Protein AF-A0A699TFW9-F1 (afdb_monomer)

Foldseek 3Di:
DQDPQQDWAWAFAQDFQDQTDIDGHPPHDPLNVQLNVLVRVLCVVVRRHHPVCVQPLVSVLVSLVVSLVVSLVVCVVVVVVVVSVVSVVVNVVVNVVSCVVNVVVPPD

Radius of gyration: 14.4 Å; Cα contacts (8 Å, |Δi|>4): 137; chains: 1; bounding box: 41×29×32 Å

Secondary structure (DSSP, 8-state):
---GGG--EEE--SSTTS--EEE--TT--HHHHHHHHHHHHHHHHTT--GGGGGG-HHHHHHHHHHHHHHHHHHHHHTT-HHHHHHHHHHHHHHHHHHHHHHHGGG--

Nearest PDB structures (foldseek):
  7xou-assembly1_R  TM=2.628E-01  e=5.324E+00  Homo sapiens

Structure (mmCIF, N/CA/C/O backbone):
data_AF-A0A699TFW9-F1
#
_entry.id   AF-A0A699TFW9-F1
#
loop_
_atom_site.group_PDB
_atom_site.id
_atom_site.type_symbol
_atom_site.label_atom_id
_atom_site.label_alt_id
_atom_site.label_comp_id
_atom_site.label_asym_id
_atom_site.label_entity_id
_atom_site.label_seq_id
_atom_site.pdbx_PDB_ins_code
_atom_site.Cartn_x
_atom_site.Cartn_y
_atom_site.Cartn_z
_atom_site.occupancy
_atom_site.B_iso_or_equiv
_atom_site.auth_seq_id
_atom_site.auth_comp_id
_atom_site.auth_asym_id
_atom_site.auth_atom_id
_atom_site.pdbx_PDB_model_num
ATOM 1 N N . MET A 1 1 ? -0.215 2.698 16.100 1.00 33.91 1 MET A N 1
ATOM 2 C CA . MET A 1 1 ? 1.177 2.461 15.664 1.00 33.91 1 MET A CA 1
ATOM 3 C C . MET A 1 1 ? 1.253 0.999 15.260 1.00 33.91 1 MET A C 1
ATOM 5 O O . MET A 1 1 ? 1.083 0.173 16.143 1.00 33.91 1 MET A O 1
ATOM 9 N N . LEU A 1 2 ? 1.391 0.689 13.966 1.00 41.94 2 LEU A N 1
ATOM 10 C CA . LEU A 1 2 ? 1.640 -0.690 13.526 1.00 41.94 2 LEU A CA 1
ATOM 11 C C . LEU A 1 2 ? 3.070 -1.045 13.943 1.00 41.94 2 LEU A C 1
ATOM 13 O O . LEU A 1 2 ? 4.007 -0.290 13.668 1.00 41.94 2 LEU A O 1
ATOM 17 N N . THR A 1 3 ? 3.229 -2.115 14.709 1.00 39.47 3 THR A N 1
ATOM 18 C CA . THR A 1 3 ? 4.534 -2.502 15.262 1.00 39.47 3 THR A CA 1
ATOM 19 C C . THR A 1 3 ? 5.381 -3.207 14.197 1.00 39.47 3 THR A C 1
ATOM 21 O O . THR A 1 3 ? 4.886 -3.619 13.149 1.00 39.47 3 THR A O 1
ATOM 24 N N . SER A 1 4 ? 6.690 -3.363 14.427 1.00 48.78 4 SER A N 1
ATOM 25 C CA . SER A 1 4 ? 7.552 -4.153 13.529 1.00 48.78 4 SER A CA 1
ATOM 26 C C . SER A 1 4 ? 7.103 -5.606 13.356 1.00 48.78 4 SER A C 1
ATOM 28 O O . SER A 1 4 ? 7.526 -6.247 12.401 1.00 48.78 4 SER A O 1
ATOM 30 N N . GLU A 1 5 ? 6.238 -6.090 14.246 1.00 44.66 5 GLU A N 1
ATOM 31 C CA . GLU A 1 5 ? 5.703 -7.452 14.284 1.00 44.66 5 GLU A CA 1
ATOM 32 C C . GLU A 1 5 ? 4.363 -7.602 13.541 1.00 44.66 5 GLU A C 1
ATOM 34 O O . GLU A 1 5 ? 3.705 -8.629 13.642 1.00 44.66 5 GLU A O 1
ATOM 39 N N . GLU A 1 6 ? 3.939 -6.593 12.775 1.00 52.84 6 GLU A N 1
ATOM 40 C CA . GLU A 1 6 ? 2.747 -6.648 11.907 1.00 52.84 6 GLU A CA 1
ATOM 41 C C . GLU A 1 6 ? 3.094 -6.380 10.435 1.00 52.84 6 GLU A C 1
ATOM 43 O O . GLU A 1 6 ? 2.203 -6.235 9.598 1.00 52.84 6 GLU A O 1
ATOM 48 N N . ARG A 1 7 ? 4.390 -6.280 10.104 1.00 61.22 7 ARG A N 1
ATOM 49 C CA . ARG A 1 7 ? 4.838 -5.844 8.778 1.00 61.22 7 ARG A CA 1
ATOM 50 C C . ARG A 1 7 ? 4.583 -6.921 7.738 1.00 61.22 7 ARG A C 1
ATOM 52 O O . ARG A 1 7 ? 5.330 -7.891 7.619 1.00 61.22 7 ARG A O 1
ATOM 59 N N . LEU A 1 8 ? 3.533 -6.695 6.970 1.00 77.31 8 LEU A N 1
ATOM 60 C CA . LEU A 1 8 ? 3.397 -7.253 5.645 1.00 77.31 8 LEU A CA 1
ATOM 61 C C . LEU A 1 8 ? 4.227 -6.433 4.661 1.00 77.31 8 LEU A C 1
ATOM 63 O O . LEU A 1 8 ? 4.541 -5.272 4.918 1.00 77.31 8 LEU A O 1
ATOM 67 N N . ALA A 1 9 ? 4.646 -7.075 3.577 1.00 83.94 9 ALA A N 1
ATOM 68 C CA . ALA A 1 9 ? 5.320 -6.384 2.492 1.00 83.94 9 ALA A CA 1
ATOM 69 C C . ALA A 1 9 ? 5.108 -7.119 1.174 1.00 83.94 9 ALA A C 1
ATOM 71 O O . ALA A 1 9 ? 5.324 -8.332 1.081 1.00 83.94 9 ALA A O 1
ATOM 72 N N . TYR A 1 10 ? 4.763 -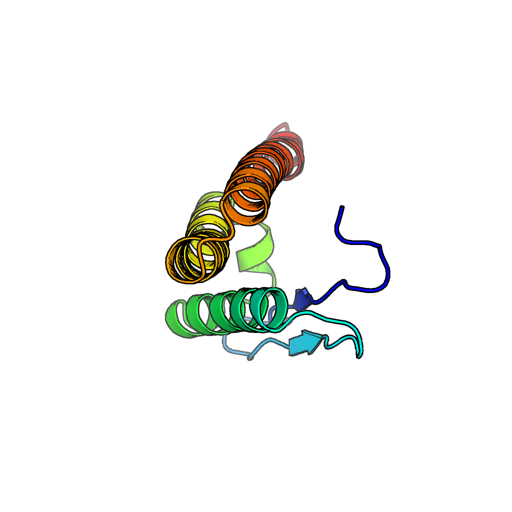6.372 0.138 1.00 89.81 10 TYR A N 1
ATOM 73 C CA . TYR A 1 10 ? 4.881 -6.793 -1.239 1.00 89.81 10 TYR A CA 1
ATOM 74 C C . TYR A 1 10 ? 6.289 -6.491 -1.758 1.00 89.81 10 TYR A C 1
ATOM 76 O O . TYR A 1 10 ? 6.738 -5.345 -1.797 1.00 89.81 10 TYR A O 1
ATOM 84 N N . ALA A 1 11 ? 6.991 -7.533 -2.192 1.00 91.25 11 ALA A N 1
ATOM 85 C CA . ALA A 1 11 ? 8.263 -7.425 -2.888 1.00 91.25 11 ALA A CA 1
ATOM 86 C C . ALA A 1 11 ? 8.042 -7.701 -4.385 1.00 91.25 11 ALA A C 1
ATOM 88 O O . ALA A 1 11 ? 7.654 -8.820 -4.731 1.00 91.25 11 ALA A O 1
ATOM 89 N N . PRO A 1 12 ? 8.293 -6.744 -5.299 1.00 92.06 12 PRO A N 1
ATOM 90 C CA . PRO A 1 12 ? 8.166 -6.999 -6.730 1.00 92.06 12 PRO A CA 1
ATOM 91 C C . PRO A 1 12 ? 9.190 -8.040 -7.200 1.00 92.06 12 PRO A C 1
ATOM 93 O O . PRO A 1 12 ? 10.224 -8.270 -6.566 1.00 92.06 12 PRO A O 1
ATOM 96 N N . GLY A 1 13 ? 8.926 -8.662 -8.351 1.00 91.88 13 GLY A N 1
ATOM 97 C CA . GLY A 1 13 ? 9.869 -9.593 -8.965 1.00 91.88 13 GLY A CA 1
ATOM 98 C C . GLY A 1 13 ? 11.235 -8.943 -9.233 1.00 91.88 13 GLY A C 1
ATOM 99 O O . GLY A 1 13 ? 11.354 -7.746 -9.484 1.00 91.88 13 GLY A O 1
ATOM 100 N N . THR A 1 14 ? 12.313 -9.727 -9.247 1.00 89.25 14 THR A N 1
ATOM 101 C CA . THR A 1 14 ? 13.653 -9.175 -9.539 1.00 89.25 14 THR A CA 1
ATOM 102 C C . THR A 1 14 ? 13.846 -8.794 -11.011 1.00 89.25 14 THR A C 1
ATOM 104 O O . THR A 1 14 ? 14.821 -8.126 -11.352 1.00 89.25 14 THR A O 1
ATOM 107 N N . ARG A 1 15 ? 12.938 -9.219 -11.900 1.00 89.88 15 ARG A N 1
ATOM 108 C CA . ARG A 1 15 ? 12.966 -8.960 -13.347 1.00 89.88 15 ARG A CA 1
ATOM 109 C C . ARG A 1 15 ? 11.571 -8.564 -13.841 1.00 89.88 15 ARG A C 1
ATOM 111 O O . ARG A 1 15 ? 10.598 -9.093 -13.305 1.00 89.88 15 ARG A O 1
ATOM 118 N N . PRO A 1 16 ? 11.466 -7.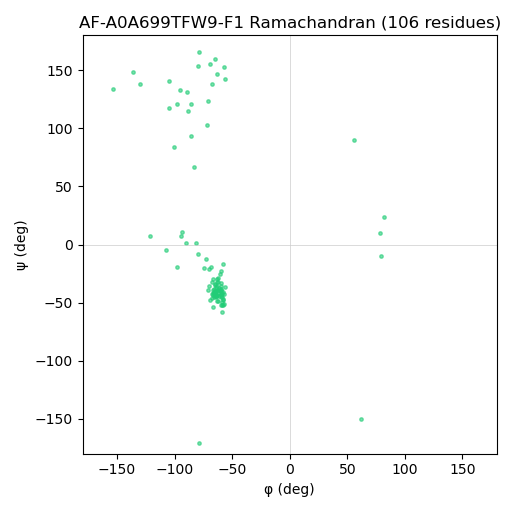708 -14.874 1.00 90.88 16 PRO A N 1
ATOM 119 C CA . PRO A 1 16 ? 10.184 -7.399 -15.496 1.00 90.88 16 PRO A CA 1
ATOM 120 C C . PRO A 1 16 ? 9.465 -8.655 -16.005 1.00 90.88 16 PRO A C 1
ATOM 122 O O . PRO A 1 16 ? 10.110 -9.577 -16.509 1.00 90.88 16 PRO A O 1
ATOM 125 N N . GLY A 1 17 ? 8.140 -8.688 -15.879 1.00 92.25 17 GLY A N 1
ATOM 126 C CA . GLY A 1 17 ? 7.294 -9.829 -16.235 1.00 92.25 17 GLY A CA 1
ATOM 127 C C . GLY A 1 17 ? 7.260 -10.956 -15.196 1.00 92.25 17 GLY A C 1
ATOM 128 O O . GLY A 1 17 ? 6.422 -11.851 -15.313 1.00 92.25 17 GLY A O 1
ATOM 129 N N . SER A 1 18 ? 8.126 -10.929 -14.176 1.00 91.69 18 SER A N 1
ATOM 130 C CA . SER A 1 18 ? 8.101 -11.909 -13.085 1.00 91.69 18 SER A CA 1
ATOM 131 C C . SER A 1 18 ? 7.188 -11.440 -11.950 1.00 91.69 18 SER A C 1
ATOM 133 O O . SER A 1 18 ? 7.368 -10.318 -11.476 1.00 91.69 18 SER A O 1
ATOM 135 N N . PRO A 1 19 ? 6.275 -12.290 -11.446 1.00 90.81 19 PRO A N 1
ATOM 136 C CA . PRO A 1 19 ? 5.430 -11.928 -10.315 1.00 90.81 19 PRO A CA 1
ATOM 137 C C . PRO A 1 19 ? 6.262 -11.673 -9.051 1.00 90.81 19 PRO A C 1
ATOM 139 O O . PRO A 1 19 ? 7.297 -12.313 -8.833 1.00 90.81 19 PRO A O 1
ATOM 142 N N . GLY A 1 20 ? 5.791 -10.741 -8.222 1.00 91.38 20 GLY A N 1
ATOM 143 C CA . GLY A 1 20 ? 6.341 -10.492 -6.895 1.00 91.38 20 GLY A CA 1
ATOM 144 C C . GLY A 1 20 ? 5.885 -11.500 -5.840 1.00 91.38 20 GLY A C 1
ATOM 145 O O . GLY A 1 20 ? 5.271 -12.527 -6.137 1.00 91.38 20 GLY A O 1
ATOM 146 N N . GLN A 1 21 ? 6.204 -11.197 -4.587 1.00 93.31 21 GLN A N 1
ATOM 147 C CA . GLN A 1 21 ? 5.901 -12.010 -3.414 1.00 93.31 21 GLN A CA 1
ATOM 148 C C . GLN A 1 21 ? 5.241 -11.144 -2.345 1.00 93.31 21 GLN A C 1
ATOM 150 O O . GLN A 1 21 ? 5.676 -10.024 -2.100 1.00 93.31 21 GLN A O 1
ATOM 155 N N . ILE A 1 22 ? 4.208 -11.675 -1.693 1.00 92.38 22 ILE A N 1
ATOM 156 C CA . ILE A 1 22 ? 3.633 -11.075 -0.487 1.00 92.38 22 ILE A CA 1
ATOM 157 C C . ILE A 1 22 ? 4.227 -11.814 0.711 1.00 92.38 22 ILE A C 1
ATOM 159 O O . ILE A 1 22 ? 4.066 -13.029 0.842 1.00 92.38 22 ILE A O 1
ATOM 163 N N . HIS A 1 23 ? 4.908 -11.083 1.584 1.00 89.00 23 HIS A N 1
ATOM 164 C CA . HIS A 1 23 ? 5.439 -11.600 2.836 1.00 89.00 23 HIS A CA 1
ATOM 165 C C . HIS A 1 23 ? 4.381 -11.455 3.924 1.00 89.00 23 HIS A C 1
ATOM 167 O O . HIS A 1 23 ? 3.999 -10.340 4.272 1.00 89.00 23 HIS A O 1
ATOM 173 N N . LEU A 1 24 ? 3.901 -12.595 4.430 1.00 84.62 24 LEU A N 1
ATOM 174 C CA . LEU A 1 24 ? 2.864 -12.648 5.454 1.00 84.62 24 LEU A CA 1
ATOM 175 C C . LEU A 1 24 ? 3.449 -12.778 6.856 1.00 84.62 24 LEU A C 1
ATOM 177 O O . LEU A 1 24 ? 4.286 -13.645 7.101 1.00 84.62 24 LEU A O 1
ATOM 181 N N . HIS A 1 25 ? 2.949 -11.954 7.771 1.00 83.44 25 HIS A N 1
ATOM 182 C CA . HIS A 1 25 ? 3.160 -12.098 9.201 1.00 83.44 25 HIS A CA 1
ATOM 183 C C . HIS A 1 25 ? 1.883 -12.637 9.851 1.00 83.44 25 HIS A C 1
ATOM 185 O O . HIS A 1 25 ? 0.779 -12.245 9.475 1.00 83.44 25 HIS A O 1
ATOM 191 N N . GLU A 1 26 ? 2.023 -13.531 10.829 1.00 82.94 26 GLU A N 1
ATOM 192 C CA . GLU A 1 26 ? 0.892 -14.216 11.475 1.00 82.94 26 GLU A CA 1
ATOM 193 C C . GLU A 1 26 ? -0.068 -13.267 12.205 1.00 82.94 26 GLU A C 1
ATOM 195 O O . GLU A 1 26 ? -1.266 -13.530 12.271 1.00 82.94 26 GLU A O 1
ATOM 200 N N . ASN A 1 27 ? 0.448 -12.136 12.686 1.00 83.62 27 ASN A N 1
ATOM 201 C CA . ASN A 1 27 ? -0.323 -11.118 13.404 1.00 83.62 27 ASN A CA 1
ATOM 202 C C . ASN A 1 27 ? -0.838 -9.996 12.495 1.00 83.62 27 ASN A C 1
ATOM 204 O O . ASN A 1 27 ? -1.352 -8.993 12.984 1.00 83.62 27 ASN A O 1
ATOM 208 N N . ALA A 1 28 ? -0.675 -10.120 11.177 1.00 82.69 28 ALA A N 1
ATOM 209 C CA . ALA A 1 28 ? -1.098 -9.068 10.274 1.00 82.69 28 ALA A CA 1
ATOM 210 C C . ALA A 1 28 ? -2.622 -8.919 10.236 1.00 82.69 28 ALA A C 1
ATOM 212 O O . ALA A 1 28 ? -3.372 -9.897 10.163 1.00 82.69 28 ALA A O 1
ATOM 213 N N . SER A 1 29 ? -3.085 -7.670 10.227 1.00 87.69 29 SER A N 1
ATOM 214 C CA . SER A 1 29 ? -4.505 -7.377 10.080 1.00 87.69 29 SER A CA 1
ATOM 215 C C . SER A 1 29 ? -4.999 -7.724 8.668 1.00 87.69 29 SER A C 1
ATOM 217 O O . SER A 1 29 ? -4.251 -7.696 7.688 1.00 87.69 29 SER A O 1
ATOM 219 N N . ILE A 1 30 ? -6.302 -7.997 8.537 1.00 89.25 30 ILE A N 1
ATOM 220 C CA . ILE A 1 30 ? -6.937 -8.183 7.221 1.00 89.25 30 ILE A CA 1
ATOM 221 C C . ILE A 1 30 ? -6.782 -6.921 6.354 1.00 89.25 30 ILE A C 1
ATOM 223 O O . ILE A 1 30 ? -6.639 -7.041 5.139 1.00 89.25 30 ILE A O 1
ATOM 227 N N . GLY A 1 31 ? -6.785 -5.728 6.962 1.00 91.12 31 GLY A N 1
ATOM 228 C CA . GLY A 1 31 ? -6.534 -4.462 6.262 1.00 91.12 31 GLY A CA 1
ATOM 229 C C . GLY A 1 31 ? -5.160 -4.451 5.597 1.00 91.12 31 GLY A C 1
ATOM 230 O O . GLY A 1 31 ? -5.075 -4.304 4.379 1.00 91.12 31 GLY A O 1
ATOM 231 N N . ALA A 1 32 ? -4.116 -4.771 6.365 1.00 90.38 32 ALA A N 1
ATOM 232 C CA . ALA A 1 32 ? -2.751 -4.851 5.861 1.00 90.38 32 ALA A CA 1
ATOM 233 C C . ALA A 1 32 ? -2.603 -5.934 4.771 1.00 90.38 32 ALA A C 1
ATOM 235 O O . ALA A 1 32 ? -1.904 -5.737 3.781 1.00 90.38 32 ALA A O 1
ATOM 236 N N . LEU A 1 33 ? -3.290 -7.078 4.890 1.00 91.75 33 LEU A N 1
ATOM 237 C CA . LEU A 1 33 ? -3.257 -8.108 3.841 1.00 91.75 33 LEU A CA 1
ATOM 238 C C . LEU A 1 33 ? -3.847 -7.594 2.526 1.00 91.75 33 LEU A C 1
ATOM 240 O O . LEU A 1 33 ? -3.302 -7.845 1.450 1.00 91.75 33 LEU A O 1
ATOM 244 N N . ARG A 1 34 ? -4.973 -6.881 2.604 1.00 94.12 34 ARG A N 1
ATOM 245 C CA . ARG A 1 34 ? -5.610 -6.289 1.424 1.00 94.12 34 ARG A CA 1
ATOM 246 C C . ARG A 1 34 ? -4.757 -5.172 0.831 1.00 94.12 34 ARG A C 1
ATOM 248 O O . ARG A 1 34 ? -4.759 -5.036 -0.389 1.00 94.12 34 ARG A O 1
ATOM 255 N N . HIS A 1 35 ? -4.013 -4.444 1.661 1.00 95.38 35 HIS A N 1
ATOM 256 C CA . HIS A 1 35 ? -3.031 -3.455 1.228 1.00 95.38 35 HIS A CA 1
ATOM 257 C C . HIS A 1 35 ? -1.951 -4.091 0.342 1.00 95.38 35 HIS A C 1
ATOM 259 O O . HIS A 1 35 ? -1.829 -3.741 -0.831 1.00 95.38 35 HIS A O 1
ATOM 265 N N . GLU A 1 36 ? -1.239 -5.105 0.842 1.00 95.00 36 GLU A N 1
ATOM 266 C CA . GLU A 1 36 ? -0.183 -5.753 0.051 1.00 95.00 36 GLU A CA 1
ATOM 267 C C . GLU A 1 36 ? -0.723 -6.480 -1.180 1.00 95.00 36 GLU A C 1
ATOM 269 O O . GLU A 1 36 ? -0.087 -6.520 -2.236 1.00 95.00 36 GLU A O 1
ATOM 274 N N . TYR A 1 37 ? -1.923 -7.051 -1.075 1.00 95.38 37 TYR A N 1
ATOM 275 C CA . TYR A 1 37 ? -2.570 -7.654 -2.230 1.00 95.38 37 TYR A CA 1
ATOM 276 C C . TYR A 1 37 ? -2.915 -6.612 -3.300 1.00 95.38 37 TYR A C 1
ATOM 278 O O . TYR A 1 37 ? -2.792 -6.897 -4.492 1.00 95.38 37 TYR A O 1
ATOM 286 N N . GLN A 1 38 ? -3.286 -5.392 -2.904 1.00 97.75 38 GLN A N 1
ATOM 287 C CA . GLN A 1 38 ? -3.504 -4.302 -3.848 1.00 97.75 38 GLN A CA 1
ATOM 288 C C . GLN A 1 38 ? -2.206 -3.927 -4.580 1.00 97.75 38 GLN A C 1
ATOM 290 O O . GLN A 1 38 ? -2.244 -3.762 -5.799 1.00 97.75 38 GLN A O 1
ATOM 295 N N . HIS A 1 39 ? -1.054 -3.900 -3.901 1.00 96.50 39 HIS A N 1
ATOM 296 C CA . HIS A 1 39 ? 0.237 -3.712 -4.576 1.00 96.50 39 HIS A CA 1
ATOM 297 C C . HIS A 1 39 ? 0.533 -4.798 -5.611 1.00 96.50 39 HIS A C 1
ATOM 299 O O . HIS A 1 39 ? 0.969 -4.484 -6.719 1.00 96.50 39 HIS A O 1
ATOM 305 N N . PHE A 1 40 ? 0.245 -6.062 -5.292 1.00 96.38 40 PHE A N 1
ATOM 306 C CA . PHE A 1 40 ? 0.370 -7.151 -6.260 1.00 96.38 40 PHE A CA 1
ATOM 307 C C . PHE A 1 40 ? -0.519 -6.930 -7.495 1.00 96.38 40 PHE A C 1
ATOM 309 O O . PHE A 1 40 ? -0.058 -7.117 -8.621 1.00 96.38 40 PHE A O 1
ATOM 316 N N . LEU A 1 41 ? -1.779 -6.522 -7.305 1.00 97.69 41 LEU A N 1
ATOM 317 C CA . LEU A 1 41 ? -2.705 -6.255 -8.411 1.00 97.69 41 LEU A CA 1
ATOM 318 C C . LEU A 1 41 ? -2.255 -5.071 -9.272 1.00 97.69 41 LEU A C 1
ATOM 320 O O . LEU A 1 41 ? -2.353 -5.136 -10.497 1.00 97.69 41 LEU A O 1
ATOM 324 N N . ASP A 1 42 ? -1.753 -4.002 -8.655 1.00 97.62 42 ASP A N 1
ATOM 325 C CA . ASP A 1 42 ? -1.232 -2.846 -9.381 1.00 97.62 42 ASP A CA 1
ATOM 326 C C . ASP A 1 42 ? 0.038 -3.193 -10.176 1.00 97.62 42 ASP A C 1
ATOM 328 O O . ASP A 1 42 ? 0.153 -2.807 -11.341 1.00 97.62 42 ASP A O 1
ATOM 332 N N . ASP A 1 43 ? 0.961 -3.967 -9.597 1.00 97.12 43 ASP A N 1
ATOM 333 C CA . ASP A 1 43 ? 2.161 -4.438 -10.299 1.00 97.12 43 ASP A CA 1
ATOM 334 C C . ASP A 1 43 ? 1.793 -5.402 -11.438 1.00 97.12 43 ASP A C 1
ATOM 336 O O . ASP A 1 43 ? 2.293 -5.264 -12.554 1.00 97.12 43 ASP A O 1
ATOM 340 N N . GLN A 1 44 ? 0.837 -6.313 -11.219 1.00 97.06 44 GLN A N 1
ATOM 341 C CA . GLN A 1 44 ? 0.290 -7.174 -12.272 1.00 97.06 44 GLN A CA 1
ATOM 3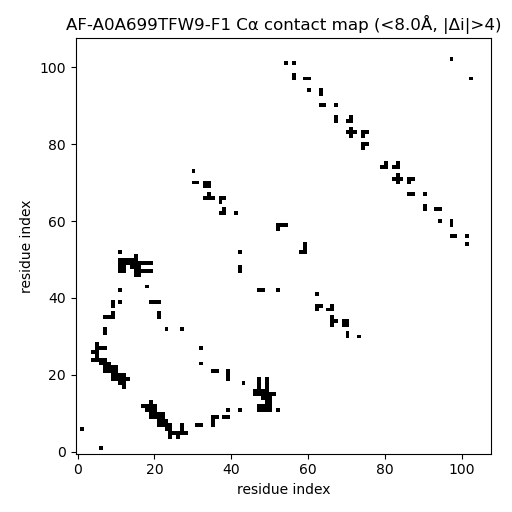42 C C . GLN A 1 44 ? -0.310 -6.355 -13.421 1.00 97.06 44 GLN A C 1
ATOM 344 O O . GLN A 1 44 ? -0.020 -6.630 -14.587 1.00 97.06 44 GLN A O 1
ATOM 349 N N . ALA A 1 45 ? -1.126 -5.344 -13.113 1.00 97.25 45 ALA A N 1
ATOM 350 C CA . ALA A 1 45 ? -1.743 -4.479 -14.115 1.00 97.25 45 ALA A CA 1
ATOM 351 C C . ALA A 1 45 ? -0.704 -3.674 -14.913 1.00 97.25 45 ALA A C 1
ATOM 353 O O . ALA A 1 45 ? -0.917 -3.384 -16.091 1.00 97.25 45 ALA A O 1
ATOM 354 N N . ALA A 1 46 ? 0.438 -3.360 -14.298 1.00 95.75 46 ALA A N 1
ATOM 355 C CA . ALA A 1 46 ? 1.580 -2.723 -14.945 1.00 95.75 46 ALA A CA 1
ATOM 356 C C . ALA A 1 46 ? 2.487 -3.705 -15.722 1.00 95.75 46 ALA A C 1
ATOM 358 O O . ALA A 1 46 ? 3.488 -3.288 -16.306 1.00 95.75 46 ALA A O 1
ATOM 359 N N . GLY A 1 47 ? 2.144 -4.998 -15.765 1.00 96.25 47 GLY A N 1
ATOM 360 C CA . GLY A 1 47 ? 2.914 -6.034 -16.459 1.00 96.25 47 GLY A CA 1
ATOM 361 C C . GLY A 1 47 ? 4.104 -6.576 -15.663 1.00 96.25 47 GLY A C 1
ATOM 362 O O . GLY A 1 47 ? 5.042 -7.098 -16.264 1.00 96.25 47 GLY A O 1
ATOM 363 N N . PHE A 1 48 ? 4.060 -6.456 -14.334 1.00 96.44 48 PHE A N 1
ATOM 364 C CA . PHE A 1 48 ? 5.134 -6.745 -13.387 1.00 96.44 48 PHE A CA 1
ATOM 365 C C . PHE A 1 48 ? 6.405 -5.958 -13.708 1.00 96.44 48 PHE A C 1
ATOM 367 O O . PHE A 1 48 ? 7.277 -6.409 -14.452 1.00 96.44 48 PHE A O 1
ATOM 374 N N . LEU A 1 49 ? 6.537 -4.764 -13.136 1.00 93.75 49 LEU A N 1
ATOM 375 C CA . LEU A 1 49 ? 7.635 -3.838 -13.446 1.00 93.75 49 LEU A CA 1
ATOM 376 C C . LEU A 1 49 ? 8.999 -4.342 -12.955 1.00 93.75 49 LEU A C 1
ATOM 378 O O . LEU A 1 49 ? 10.051 -3.889 -13.418 1.00 93.75 49 LEU A O 1
ATOM 382 N N . GLY A 1 50 ? 8.979 -5.275 -12.008 1.00 92.69 50 GLY A N 1
ATOM 383 C CA . GLY A 1 50 ? 10.146 -5.725 -11.274 1.00 92.69 50 GLY A CA 1
ATOM 384 C C . GLY A 1 50 ? 10.788 -4.595 -10.463 1.00 92.69 50 GLY A C 1
ATOM 385 O O . GLY A 1 50 ? 10.119 -3.643 -10.060 1.00 92.69 50 GLY A O 1
ATOM 386 N N . THR A 1 51 ? 12.106 -4.645 -10.253 1.00 90.69 51 THR A N 1
ATOM 387 C CA . THR A 1 51 ? 12.823 -3.642 -9.437 1.00 90.69 51 THR A CA 1
ATOM 388 C C . THR A 1 51 ? 12.695 -2.212 -9.959 1.00 90.69 51 THR A C 1
ATOM 390 O O . THR A 1 51 ? 12.808 -1.274 -9.177 1.00 90.69 51 THR A O 1
ATOM 393 N N . ARG A 1 52 ? 12.402 -2.014 -11.252 1.00 90.38 52 ARG A N 1
ATOM 394 C CA . ARG A 1 52 ? 12.166 -0.680 -11.819 1.00 90.38 52 ARG A CA 1
ATOM 395 C C . ARG A 1 52 ? 10.992 0.035 -11.144 1.00 90.38 52 ARG A C 1
ATOM 397 O O . ARG A 1 52 ? 11.068 1.245 -10.958 1.00 90.38 52 ARG A O 1
ATOM 404 N N . GLY A 1 53 ? 9.948 -0.698 -10.752 1.00 90.06 53 GLY A N 1
ATOM 405 C CA . GLY A 1 53 ? 8.792 -0.125 -10.058 1.00 90.06 53 GLY A CA 1
ATOM 406 C C . GLY A 1 53 ? 9.154 0.527 -8.718 1.00 90.06 53 GLY A C 1
ATOM 407 O O . GLY A 1 53 ? 8.489 1.468 -8.302 1.00 90.06 53 GLY A O 1
ATOM 408 N N . LEU A 1 54 ? 10.253 0.102 -8.079 1.00 89.31 54 LEU A N 1
ATOM 409 C CA . LEU A 1 54 ? 10.722 0.659 -6.802 1.00 89.31 54 LEU A CA 1
ATOM 410 C C . LEU A 1 54 ? 11.275 2.089 -6.921 1.00 89.31 54 LEU A C 1
ATOM 412 O O . LEU A 1 54 ? 11.314 2.812 -5.923 1.00 89.31 54 LEU A O 1
ATOM 416 N N . TYR A 1 55 ? 11.680 2.496 -8.126 1.00 90.00 55 TYR A N 1
ATOM 417 C CA . TYR A 1 55 ? 12.274 3.808 -8.403 1.00 90.00 55 TYR A CA 1
ATOM 418 C C . TYR A 1 55 ? 11.330 4.748 -9.161 1.00 90.00 55 TYR A C 1
ATOM 420 O O . TYR A 1 55 ? 11.656 5.913 -9.378 1.00 90.00 55 TYR A O 1
ATOM 428 N N . ASP A 1 56 ? 10.154 4.268 -9.567 1.00 92.69 56 ASP A N 1
ATOM 429 C CA . ASP A 1 56 ? 9.133 5.109 -10.182 1.00 92.69 56 ASP A CA 1
ATOM 430 C C . ASP A 1 56 ? 8.285 5.769 -9.088 1.00 92.69 56 ASP A C 1
ATOM 432 O O . ASP A 1 56 ? 7.303 5.207 -8.599 1.00 92.69 56 ASP A O 1
ATOM 436 N N . LEU A 1 57 ? 8.679 6.982 -8.689 1.00 93.38 57 LEU A N 1
ATOM 437 C CA . LEU A 1 57 ? 7.994 7.751 -7.647 1.00 93.38 57 LEU A CA 1
ATOM 438 C C . LEU A 1 57 ? 6.505 7.962 -7.95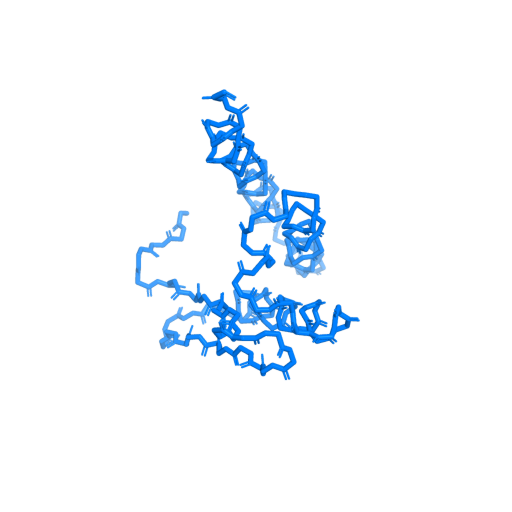7 1.00 93.38 57 LEU A C 1
ATOM 440 O O . LEU A 1 57 ? 5.676 7.942 -7.047 1.00 93.38 57 LEU A O 1
ATOM 444 N N . THR A 1 58 ? 6.156 8.159 -9.231 1.00 94.69 58 THR A N 1
ATOM 445 C CA . THR A 1 58 ? 4.763 8.390 -9.633 1.00 94.69 58 THR A CA 1
ATOM 446 C C . THR A 1 58 ? 3.949 7.121 -9.443 1.00 94.69 58 THR A C 1
ATOM 448 O O . THR A 1 58 ? 2.879 7.165 -8.834 1.00 94.69 58 THR A O 1
ATOM 451 N N . PHE A 1 59 ? 4.475 5.991 -9.920 1.00 95.38 59 PHE A N 1
ATOM 452 C CA . PHE A 1 59 ? 3.852 4.687 -9.744 1.00 95.38 59 PHE A CA 1
ATOM 453 C C . PHE A 1 59 ? 3.664 4.368 -8.260 1.00 95.38 59 PHE A C 1
ATOM 455 O O . PHE A 1 59 ? 2.535 4.128 -7.841 1.00 95.38 59 PHE A O 1
ATOM 462 N N . ARG A 1 60 ? 4.726 4.478 -7.451 1.00 95.50 60 ARG A N 1
ATOM 463 C CA . ARG A 1 60 ? 4.665 4.179 -6.013 1.00 95.50 60 ARG A CA 1
ATOM 464 C C . ARG A 1 60 ? 3.620 5.018 -5.297 1.00 95.50 60 ARG A C 1
ATOM 466 O O . ARG A 1 60 ? 2.738 4.474 -4.647 1.00 95.50 60 ARG A O 1
ATOM 473 N N . LYS A 1 61 ? 3.639 6.340 -5.479 1.00 96.75 61 LYS A N 1
ATOM 474 C CA . LYS A 1 61 ? 2.638 7.217 -4.856 1.00 96.75 61 LYS A CA 1
ATOM 475 C C . LYS A 1 61 ? 1.212 6.852 -5.247 1.00 96.75 61 LYS A C 1
ATOM 477 O O . LYS A 1 61 ? 0.318 6.932 -4.405 1.00 96.75 61 LYS A O 1
ATOM 482 N N . LEU A 1 62 ? 0.982 6.513 -6.516 1.00 97.69 62 LEU A N 1
ATOM 483 C CA . LEU A 1 62 ? -0.341 6.136 -7.001 1.00 97.69 62 LEU A CA 1
ATOM 484 C C . LEU A 1 62 ? -0.816 4.831 -6.352 1.00 97.69 62 LEU A C 1
ATOM 486 O O . LEU A 1 62 ? -1.969 4.753 -5.928 1.00 97.69 62 LEU A O 1
ATOM 490 N N . THR A 1 63 ? 0.049 3.822 -6.271 1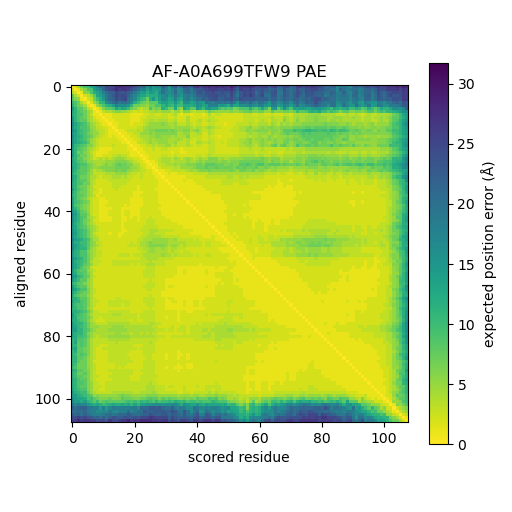.00 97.12 63 THR A N 1
ATOM 491 C CA . THR A 1 63 ? -0.301 2.517 -5.698 1.00 97.12 63 THR A CA 1
ATOM 492 C C . THR A 1 63 ? -0.484 2.579 -4.184 1.00 97.12 63 THR A C 1
ATOM 494 O O . THR A 1 63 ? -1.450 2.009 -3.687 1.00 97.12 63 THR A O 1
ATOM 497 N N . GLU A 1 64 ? 0.342 3.348 -3.463 1.00 97.50 64 GLU A N 1
ATOM 498 C CA . GLU A 1 64 ? 0.152 3.607 -2.023 1.00 97.50 64 GLU A CA 1
ATOM 499 C C . GLU A 1 64 ? -1.210 4.252 -1.746 1.00 97.50 64 GLU A C 1
ATOM 501 O O . GLU A 1 64 ? -1.972 3.798 -0.895 1.00 97.50 64 GLU A O 1
ATOM 506 N N . GLN A 1 65 ? -1.571 5.291 -2.509 1.00 98.38 65 GLN A N 1
ATOM 507 C CA . GLN A 1 65 ? -2.868 5.954 -2.351 1.00 98.38 65 GLN A CA 1
ATOM 508 C C . GLN A 1 65 ? -4.034 4.987 -2.560 1.00 98.38 65 GLN A C 1
ATOM 510 O O . GLN A 1 65 ? -5.000 5.028 -1.801 1.00 98.38 65 GLN A O 1
ATOM 515 N N . LYS A 1 66 ? -3.966 4.110 -3.569 1.00 98.31 66 LYS A N 1
ATOM 516 C CA . LYS A 1 66 ? -5.006 3.097 -3.792 1.00 98.31 66 LYS A CA 1
ATOM 517 C C . LYS A 1 66 ? -5.109 2.127 -2.617 1.00 98.31 66 LYS A C 1
ATOM 519 O O . LYS A 1 66 ? -6.219 1.892 -2.144 1.00 98.31 66 LYS A O 1
ATOM 524 N N . ALA A 1 67 ? -3.982 1.592 -2.152 1.00 97.62 67 ALA A N 1
ATOM 525 C CA . ALA A 1 67 ? -3.944 0.613 -1.072 1.00 97.62 67 ALA A CA 1
ATOM 526 C C . ALA A 1 67 ? -4.473 1.203 0.250 1.00 97.62 67 ALA A C 1
ATOM 528 O O . ALA A 1 67 ? -5.417 0.662 0.828 1.00 97.62 67 ALA A O 1
ATOM 529 N N . TYR A 1 68 ? -3.998 2.387 0.64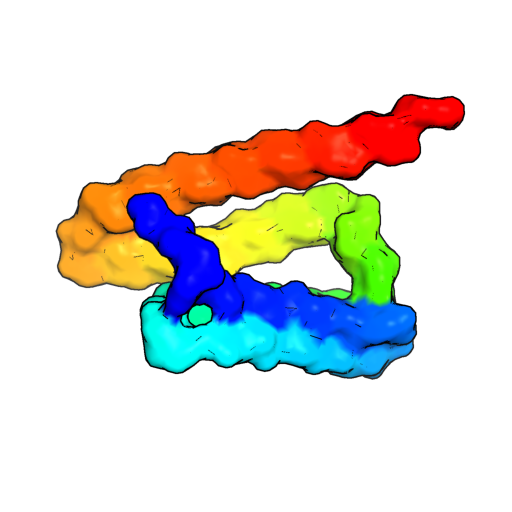8 1.00 98.00 68 TYR A N 1
ATOM 530 C CA . TYR A 1 68 ? -4.510 3.088 1.830 1.00 98.00 68 TYR A CA 1
ATOM 531 C C . TYR A 1 68 ? -5.992 3.458 1.716 1.00 98.00 68 TYR A C 1
ATOM 533 O O . TYR A 1 68 ? -6.724 3.340 2.696 1.00 98.00 68 TYR A O 1
ATOM 541 N N . ASN A 1 69 ? -6.468 3.892 0.544 1.00 98.06 69 ASN A N 1
ATOM 542 C CA . ASN A 1 69 ? -7.882 4.241 0.372 1.00 98.06 69 ASN A CA 1
ATOM 543 C C . ASN A 1 69 ? -8.807 3.033 0.574 1.00 98.06 69 ASN A C 1
ATOM 545 O O . ASN A 1 69 ? -9.911 3.206 1.089 1.00 98.06 69 ASN A O 1
ATOM 549 N N . LEU A 1 70 ? -8.366 1.820 0.220 1.00 97.38 70 LEU A N 1
ATOM 550 C CA . LEU A 1 70 ? -9.121 0.600 0.514 1.00 97.38 70 LEU A CA 1
ATOM 551 C C . LEU A 1 70 ? -9.247 0.368 2.022 1.00 97.38 70 LEU A C 1
ATOM 553 O O . LEU A 1 70 ? -10.339 0.066 2.497 1.00 97.38 70 LEU A O 1
ATOM 557 N N . GLU A 1 71 ? -8.158 0.525 2.774 1.00 96.81 71 GLU A N 1
ATOM 558 C CA . GLU A 1 71 ? -8.182 0.364 4.232 1.00 96.81 71 GLU A CA 1
ATOM 559 C C . GLU A 1 71 ? -9.009 1.452 4.920 1.00 96.81 71 GLU A C 1
ATOM 561 O O . GLU A 1 71 ? -9.814 1.152 5.801 1.00 96.81 71 GLU A O 1
ATOM 566 N N . ILE A 1 72 ? -8.851 2.710 4.496 1.00 97.88 72 ILE A N 1
ATOM 567 C CA . ILE A 1 72 ? -9.614 3.845 5.026 1.00 97.88 72 ILE A CA 1
ATOM 568 C C . ILE A 1 72 ? -11.105 3.598 4.823 1.00 97.88 72 ILE A C 1
ATOM 570 O O . ILE A 1 72 ? -11.863 3.700 5.784 1.00 97.88 72 ILE A O 1
ATOM 574 N N . HIS A 1 73 ? -11.513 3.218 3.610 1.00 97.56 73 HIS A N 1
ATOM 575 C CA . HIS A 1 73 ? -12.914 2.954 3.312 1.00 97.56 73 HIS A CA 1
ATOM 576 C C . HIS A 1 73 ? -13.479 1.827 4.183 1.00 97.56 73 HIS A C 1
ATOM 578 O O . HIS A 1 73 ? -14.555 1.980 4.753 1.00 97.56 73 HIS A O 1
ATOM 584 N N . MET A 1 74 ? -12.722 0.740 4.377 1.00 96.50 74 MET A N 1
ATOM 585 C CA . MET A 1 74 ? -13.130 -0.344 5.276 1.00 96.50 74 MET A CA 1
ATOM 586 C C . MET A 1 74 ? -13.343 0.137 6.715 1.00 96.50 74 MET A C 1
ATOM 588 O O . MET A 1 74 ? -14.333 -0.232 7.342 1.00 96.50 74 MET A O 1
ATOM 592 N N . MET A 1 75 ? -12.428 0.950 7.253 1.00 96.75 75 MET A N 1
ATOM 593 C CA . MET A 1 75 ? -12.569 1.477 8.616 1.00 96.75 75 MET A CA 1
ATOM 594 C C . MET A 1 75 ? -13.767 2.425 8.730 1.00 96.75 75 MET A C 1
ATOM 596 O O . MET A 1 75 ? -14.502 2.378 9.714 1.00 96.75 75 MET A O 1
ATOM 600 N N . GLU A 1 76 ? -14.017 3.251 7.713 1.00 97.31 76 GLU A N 1
ATOM 601 C CA . GLU A 1 76 ? -15.184 4.135 7.675 1.00 97.31 76 GLU A CA 1
ATOM 602 C C . GLU A 1 76 ? -16.507 3.368 7.642 1.00 97.31 76 GLU A C 1
ATOM 604 O O . GLU A 1 76 ? -17.422 3.716 8.389 1.00 97.31 76 GLU A O 1
ATOM 609 N N . GLU A 1 77 ? -16.601 2.315 6.826 1.00 97.44 77 GLU A N 1
ATOM 610 C CA . GLU A 1 77 ? -17.778 1.440 6.760 1.00 97.44 77 GLU A CA 1
ATOM 611 C C . GLU A 1 77 ? -18.049 0.729 8.094 1.00 97.44 77 GLU A C 1
ATOM 613 O O . GLU A 1 77 ? -19.204 0.500 8.453 1.00 97.44 77 GLU A O 1
ATOM 618 N N . MET A 1 78 ? -16.994 0.422 8.854 1.00 96.50 78 MET A N 1
ATOM 619 C CA . MET A 1 78 ? -17.089 -0.163 10.195 1.00 96.50 78 MET A CA 1
ATOM 620 C C . MET A 1 78 ? -17.405 0.866 11.292 1.00 96.50 78 MET A C 1
ATOM 622 O O . MET A 1 78 ? -17.675 0.482 12.427 1.00 96.50 78 MET A O 1
ATOM 626 N N . GLY A 1 79 ? -17.400 2.165 10.977 1.00 97.75 79 GLY A N 1
ATOM 627 C CA . GLY A 1 79 ? -17.574 3.236 11.961 1.00 97.75 79 GLY A CA 1
ATOM 628 C C . GLY A 1 79 ? -16.319 3.540 12.790 1.00 97.75 79 GLY A C 1
ATOM 629 O O . GLY A 1 79 ? -16.388 4.332 13.729 1.00 97.75 79 GLY A O 1
ATOM 630 N N . GLU A 1 80 ? -15.167 2.979 12.423 1.00 97.38 80 GLU A N 1
ATOM 631 C CA . GLU A 1 80 ? -13.882 3.104 13.119 1.00 97.38 80 GLU A CA 1
ATOM 632 C C . GLU A 1 80 ? -13.153 4.397 12.716 1.00 97.38 80 GLU A C 1
ATOM 634 O O . GLU A 1 80 ? -12.113 4.402 12.050 1.00 97.38 80 GLU A O 1
ATOM 639 N N . GLN A 1 81 ? -13.726 5.539 13.102 1.00 97.06 81 GLN A N 1
ATOM 640 C CA . GLN A 1 81 ? -13.269 6.863 12.660 1.00 97.06 81 GLN A CA 1
ATOM 641 C C . GLN A 1 81 ? -11.840 7.200 13.110 1.00 97.06 81 GLN A C 1
ATOM 643 O O . GLN A 1 81 ? -11.091 7.831 12.362 1.00 97.06 81 GLN A O 1
ATOM 648 N N . GLU A 1 82 ? -11.432 6.762 14.304 1.00 97.62 82 GLU A N 1
ATOM 649 C CA . GLU A 1 82 ? -10.067 6.975 14.803 1.00 97.62 82 GLU A CA 1
ATOM 650 C C . GLU A 1 82 ? -9.040 6.182 13.984 1.00 97.62 82 GLU A C 1
ATOM 652 O O . GLU A 1 82 ? -8.011 6.729 13.578 1.00 97.62 82 GLU A O 1
ATOM 657 N N . ALA A 1 83 ? -9.348 4.923 13.656 1.00 95.25 83 ALA A N 1
ATOM 658 C CA . ALA A 1 83 ? -8.503 4.095 12.800 1.00 95.25 83 ALA A CA 1
ATOM 659 C C . ALA A 1 83 ? -8.405 4.680 11.382 1.00 95.25 83 ALA A C 1
ATOM 661 O O . ALA A 1 83 ? -7.306 4.811 10.840 1.00 95.25 83 ALA A O 1
ATOM 662 N N . ALA A 1 84 ? -9.527 5.126 10.807 1.00 97.75 84 ALA A N 1
ATOM 663 C CA . ALA A 1 84 ? -9.548 5.797 9.508 1.00 97.75 84 ALA A CA 1
ATOM 664 C C . ALA A 1 84 ? -8.724 7.099 9.511 1.00 97.75 84 ALA A C 1
ATOM 666 O O . ALA A 1 84 ? -8.028 7.409 8.541 1.00 97.75 84 ALA A O 1
ATOM 667 N N . ALA A 1 85 ? -8.775 7.884 10.593 1.00 97.88 85 ALA A N 1
ATOM 668 C CA . ALA A 1 85 ? -7.960 9.089 10.743 1.00 97.88 85 ALA A CA 1
ATOM 669 C C . ALA A 1 85 ? -6.461 8.760 10.833 1.00 97.88 85 ALA A C 1
ATOM 671 O O . ALA A 1 85 ? -5.646 9.429 10.190 1.00 97.88 85 ALA A O 1
ATOM 672 N N . GLN A 1 86 ? -6.102 7.703 11.566 1.00 97.12 86 GLN A N 1
ATOM 673 C CA . GLN A 1 86 ? -4.722 7.239 11.665 1.00 97.12 86 GLN A CA 1
ATOM 674 C C . GLN A 1 86 ? -4.190 6.740 10.315 1.00 97.12 86 GLN A C 1
ATOM 676 O O . GLN A 1 86 ? -3.089 7.120 9.928 1.00 97.12 86 GLN A O 1
ATOM 681 N N . LEU A 1 87 ? -4.968 5.963 9.557 1.00 97.06 87 LEU A N 1
ATOM 682 C CA . LEU A 1 87 ? -4.581 5.503 8.216 1.00 97.06 87 LEU A CA 1
ATOM 683 C C . LEU A 1 87 ? -4.333 6.670 7.252 1.00 97.06 87 LEU A C 1
ATOM 685 O O . LEU A 1 87 ? -3.373 6.650 6.488 1.00 97.06 87 LEU A O 1
ATOM 689 N N . ARG A 1 88 ? -5.133 7.740 7.333 1.00 98.31 88 ARG A N 1
ATOM 690 C CA . ARG A 1 88 ? -4.878 8.967 6.559 1.00 98.31 88 ARG A CA 1
ATOM 691 C C . ARG A 1 88 ? -3.573 9.653 6.942 1.00 98.31 88 ARG A C 1
ATOM 693 O O . ARG A 1 88 ? -2.939 10.250 6.076 1.00 98.31 88 ARG A O 1
ATOM 700 N N . GLN A 1 89 ? -3.203 9.638 8.223 1.00 98.06 89 GLN A N 1
ATOM 701 C CA . GLN A 1 89 ? -1.907 10.161 8.656 1.00 98.06 89 GLN A CA 1
ATOM 702 C C . GLN A 1 89 ? -0.773 9.282 8.129 1.00 98.06 89 GLN A C 1
ATOM 704 O O . GLN A 1 89 ? 0.152 9.815 7.528 1.00 98.06 89 GLN A O 1
ATOM 709 N N . ASN A 1 90 ? -0.901 7.960 8.244 1.00 96.56 90 ASN A N 1
ATOM 710 C CA . ASN A 1 90 ? 0.086 7.017 7.725 1.00 96.56 90 ASN A CA 1
ATOM 711 C C . ASN A 1 90 ? 0.308 7.202 6.214 1.00 96.56 90 ASN A C 1
ATOM 713 O O . ASN A 1 90 ? 1.451 7.261 5.782 1.00 96.56 90 ASN A O 1
ATOM 717 N N . LEU A 1 91 ? -0.758 7.391 5.424 1.00 97.12 91 LEU A N 1
ATOM 718 C CA . LEU A 1 91 ? -0.640 7.708 3.997 1.00 97.12 91 LEU A CA 1
ATOM 719 C C . LEU A 1 91 ? 0.140 9.010 3.758 1.00 97.12 91 LEU A C 1
ATOM 721 O O . LEU A 1 91 ? 0.978 9.069 2.864 1.00 97.12 91 LEU A O 1
ATOM 725 N N . ARG A 1 92 ? -0.116 10.071 4.536 1.00 97.81 92 ARG A N 1
ATOM 726 C CA . ARG A 1 92 ? 0.647 11.326 4.402 1.00 97.81 92 ARG A CA 1
ATOM 727 C C . ARG A 1 92 ? 2.131 11.115 4.699 1.00 97.81 92 ARG A C 1
ATOM 729 O O . ARG A 1 92 ? 2.966 11.611 3.947 1.00 97.81 92 ARG A O 1
ATOM 736 N N . ASP A 1 93 ? 2.437 10.373 5.757 1.00 96.69 93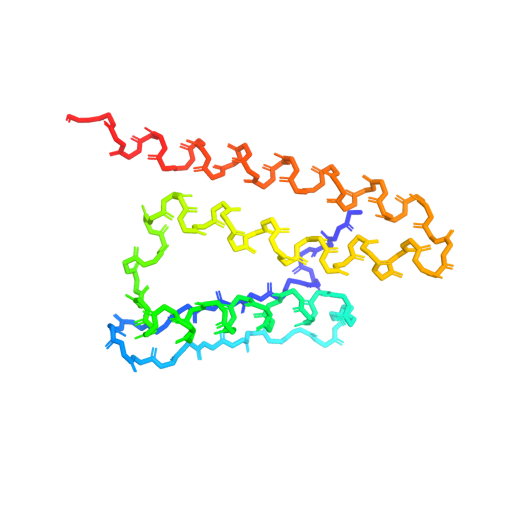 ASP A N 1
ATOM 737 C CA . ASP A 1 93 ? 3.812 10.084 6.171 1.00 96.69 93 ASP A CA 1
ATOM 738 C C . ASP A 1 93 ? 4.531 9.203 5.137 1.00 96.69 93 ASP A C 1
ATOM 740 O O . ASP A 1 93 ? 5.693 9.443 4.814 1.00 96.69 93 ASP A O 1
ATOM 744 N N . GLU A 1 94 ? 3.824 8.228 4.562 1.00 94.94 94 GLU A N 1
ATOM 745 C CA . GLU A 1 94 ? 4.299 7.375 3.470 1.00 94.94 94 GLU A CA 1
ATOM 746 C C . GLU A 1 94 ? 4.672 8.203 2.237 1.00 94.94 94 GLU A C 1
ATOM 748 O O . GLU A 1 94 ? 5.791 8.111 1.736 1.00 94.94 94 GLU A O 1
ATOM 753 N N . LEU A 1 95 ? 3.763 9.066 1.775 1.00 95.31 95 LEU A N 1
ATOM 754 C CA . LEU A 1 95 ? 3.994 9.904 0.598 1.00 95.31 95 LEU A CA 1
ATOM 755 C C . LEU A 1 95 ? 5.166 10.870 0.803 1.00 95.31 95 LEU A C 1
ATOM 757 O O . LEU A 1 95 ? 5.959 11.049 -0.122 1.00 95.31 95 LEU A O 1
ATOM 761 N N . ALA A 1 96 ? 5.295 11.453 1.998 1.00 95.19 96 ALA A N 1
ATOM 762 C CA . ALA A 1 96 ? 6.427 12.307 2.345 1.00 95.19 96 ALA A CA 1
ATOM 763 C C . ALA A 1 96 ? 7.746 11.518 2.354 1.00 95.19 96 ALA A C 1
ATOM 765 O O . ALA A 1 96 ? 8.752 11.990 1.827 1.00 95.19 96 ALA A O 1
ATOM 766 N N . ARG A 1 97 ? 7.745 10.291 2.888 1.00 93.19 97 ARG A N 1
ATOM 767 C CA . ARG A 1 97 ? 8.931 9.427 2.877 1.00 93.19 97 ARG A CA 1
ATOM 768 C C . ARG A 1 97 ? 9.357 9.061 1.456 1.00 93.19 97 ARG A C 1
ATOM 770 O O . ARG A 1 97 ? 10.535 9.164 1.144 1.00 93.19 97 ARG A O 1
ATOM 777 N N . LEU A 1 98 ? 8.416 8.709 0.578 1.00 92.25 98 LEU A N 1
ATOM 778 C CA . LEU A 1 98 ? 8.716 8.415 -0.829 1.00 92.25 98 LEU A CA 1
ATOM 779 C C . LEU A 1 98 ? 9.361 9.600 -1.560 1.00 92.25 98 LEU A C 1
ATOM 781 O O . LEU A 1 98 ? 10.253 9.401 -2.384 1.00 92.25 98 LEU A O 1
ATOM 785 N N . GLU A 1 99 ? 8.903 10.824 -1.283 1.00 91.00 99 GLU A N 1
ATOM 786 C CA . GLU A 1 99 ? 9.498 12.042 -1.845 1.00 91.00 99 GLU A CA 1
ATOM 787 C C . GLU A 1 99 ? 10.926 12.271 -1.361 1.00 91.00 99 GLU A C 1
ATOM 789 O O . GLU A 1 99 ? 11.766 12.664 -2.164 1.00 91.00 99 GLU A O 1
ATOM 794 N N . LEU A 1 100 ? 11.205 12.015 -0.081 1.00 89.81 100 LEU A N 1
ATOM 795 C CA . LEU A 1 100 ? 12.552 12.122 0.476 1.00 89.81 100 LEU A CA 1
ATOM 796 C C . LEU A 1 100 ? 13.474 11.050 -0.120 1.00 89.81 100 LEU A C 1
ATOM 798 O O . LEU A 1 100 ? 14.488 11.386 -0.727 1.00 89.81 100 LEU A O 1
ATOM 802 N N . ASP A 1 101 ? 13.068 9.780 -0.045 1.00 83.88 101 ASP A N 1
ATOM 803 C CA . ASP A 1 101 ? 13.877 8.630 -0.464 1.00 83.88 101 ASP A CA 1
ATOM 804 C C . ASP A 1 101 ? 14.273 8.693 -1.950 1.00 83.88 101 ASP A C 1
ATOM 806 O O . ASP A 1 101 ? 15.387 8.325 -2.315 1.00 83.88 101 ASP A O 1
ATOM 810 N N . LEU A 1 102 ? 13.364 9.133 -2.830 1.00 77.25 102 LEU A N 1
ATOM 811 C CA . LEU A 1 102 ? 13.619 9.206 -4.276 1.00 77.25 102 LEU A CA 1
ATOM 812 C C . LEU A 1 102 ? 14.028 10.607 -4.750 1.00 77.25 102 LEU A C 1
ATOM 814 O O . LEU A 1 102 ? 14.620 10.733 -5.822 1.00 77.25 102 LEU A O 1
ATOM 818 N N . GLY A 1 103 ? 13.746 11.651 -3.966 1.00 65.19 103 GLY A N 1
ATOM 819 C CA . GLY A 1 103 ? 14.230 13.008 -4.212 1.00 65.19 103 GLY A CA 1
ATOM 820 C C . GLY A 1 103 ? 15.733 13.139 -3.970 1.00 65.19 103 GLY A C 1
ATOM 821 O O . GLY A 1 103 ? 16.404 13.819 -4.741 1.00 65.19 103 GLY A O 1
ATOM 822 N N . GLU A 1 104 ? 16.279 12.432 -2.976 1.00 58.47 104 GLU A N 1
ATOM 823 C CA . GLU A 1 104 ? 17.727 12.375 -2.719 1.00 58.47 104 GLU A CA 1
ATOM 824 C C . GLU A 1 104 ? 18.507 11.656 -3.835 1.00 58.47 104 GLU A C 1
ATOM 826 O O . GLU A 1 104 ? 19.646 12.015 -4.115 1.00 58.47 104 GLU A O 1
ATOM 831 N N . ILE A 1 105 ? 17.891 10.693 -4.530 1.00 58.00 105 ILE A N 1
ATOM 832 C CA . ILE A 1 105 ? 18.522 9.955 -5.644 1.00 58.00 105 ILE A CA 1
ATOM 833 C C . ILE A 1 105 ? 18.617 10.812 -6.923 1.00 58.00 105 ILE A C 1
ATOM 835 O O . ILE A 1 105 ? 19.420 10.519 -7.805 1.00 58.00 105 ILE A O 1
ATOM 839 N N . ALA A 1 106 ? 17.810 11.872 -7.041 1.00 54.28 106 ALA A N 1
ATOM 840 C CA . ALA A 1 106 ? 17.750 12.733 -8.226 1.00 54.28 106 ALA A CA 1
ATOM 841 C C . ALA A 1 106 ? 18.724 13.931 -8.192 1.00 54.28 106 ALA A C 1
ATOM 843 O O . ALA A 1 106 ? 18.709 14.742 -9.121 1.00 54.28 106 ALA A O 1
ATOM 844 N N . ILE A 1 107 ? 19.542 14.065 -7.140 1.00 46.44 107 I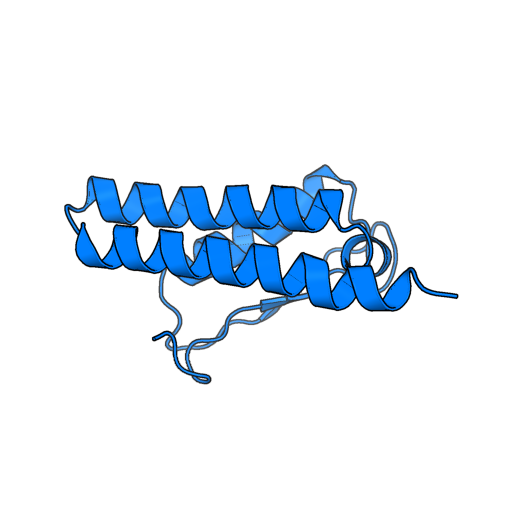LE A N 1
ATOM 845 C CA . ILE A 1 107 ? 20.572 15.106 -7.018 1.00 46.44 107 ILE A CA 1
ATOM 846 C C . ILE A 1 107 ? 21.938 14.493 -7.364 1.00 46.44 107 ILE A C 1
ATOM 848 O O . ILE A 1 107 ? 22.673 14.084 -6.470 1.00 46.44 107 ILE A O 1
ATOM 852 N N . ASP A 1 108 ? 22.256 14.429 -8.659 1.00 39.94 108 ASP A N 1
ATOM 853 C CA . ASP A 1 108 ? 23.616 14.244 -9.201 1.00 39.94 108 ASP A CA 1
ATOM 854 C C . ASP A 1 108 ? 23.728 14.920 -10.583 1.00 39.94 108 ASP A C 1
ATOM 856 O O . ASP A 1 108 ? 22.863 14.652 -11.455 1.00 39.94 108 ASP A O 1
#

Mean predicted aligned error: 5.29 Å

Solvent-accessible surface area (backbone atoms only — not comparable to full-atom values): 5956 Å² total; per-residue (Å²): 132,88,54,90,74,37,59,57,45,59,43,64,11,91,42,67,66,33,74,54,47,76,47,83,36,96,68,42,50,72,54,55,52,53,28,35,50,41,49,51,52,54,34,55,76,65,53,17,49,10,60,60,47,80,72,34,64,69,59,45,51,52,49,50,52,54,24,48,50,53,42,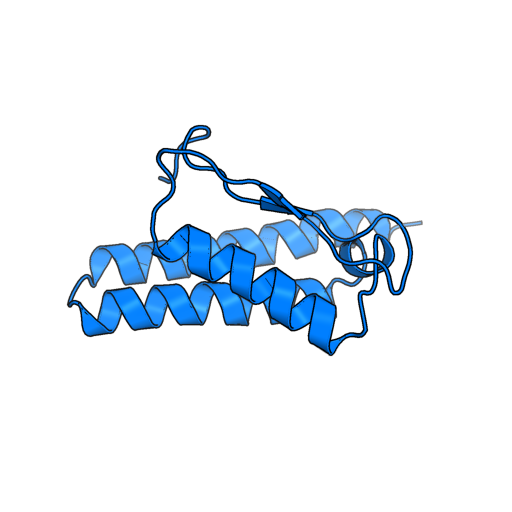31,51,53,26,50,77,70,66,36,57,67,61,25,52,50,47,56,49,51,50,52,53,49,51,52,47,53,50,51,67,55,52,61,71,67,71,125

Organism: Tanacetum cinerariifolium (NCBI:txid118510)

Sequence (108 aa):
MLTSEERLAYAPGTRPGSPGQIHLHENASIGALRHEYQHFLDDQAAGFLGTRGLYDLTFRKLTEQKAYNLEIHMMEEMGEQEAAAQLRQNLRDELARLELDLGEIAID

pLDDT: mean 88.24, std 15.29, range [33.91, 98.38]